Protein AF-A0A9X3F426-F1 (afdb_monomer_lite)

Organism: NCBI:txid2998507

Structure (mmCIF, N/CA/C/O backbone):
data_AF-A0A9X3F426-F1
#
_entry.id   AF-A0A9X3F426-F1
#
loop_
_atom_site.group_PDB
_atom_site.id
_atom_site.type_symbol
_atom_site.label_atom_id
_atom_site.label_alt_id
_atom_site.label_comp_id
_atom_site.label_asym_id
_atom_site.label_entity_id
_atom_site.label_seq_id
_atom_si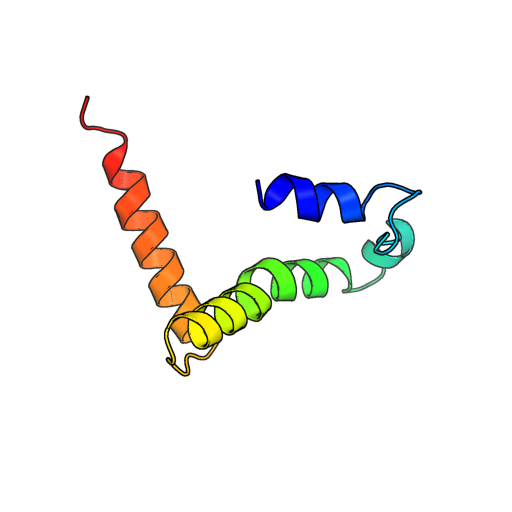te.pdbx_PDB_ins_code
_atom_site.Cartn_x
_atom_site.Cartn_y
_atom_site.Cartn_z
_atom_site.occupancy
_atom_site.B_iso_or_equiv
_atom_site.auth_seq_id
_atom_site.auth_comp_id
_atom_site.auth_asym_id
_atom_site.auth_atom_id
_atom_site.pdbx_PDB_model_num
ATOM 1 N N . MET A 1 1 ? -10.641 -8.139 -5.416 1.00 80.38 1 MET A N 1
ATOM 2 C CA . MET A 1 1 ? -9.719 -7.041 -5.801 1.00 80.38 1 MET A CA 1
ATOM 3 C C . MET A 1 1 ? -8.834 -6.716 -4.609 1.00 80.38 1 MET A C 1
ATOM 5 O O . MET A 1 1 ? -9.290 -6.942 -3.496 1.00 80.38 1 MET A O 1
ATOM 9 N N . ILE A 1 2 ? -7.621 -6.187 -4.815 1.00 87.88 2 ILE A N 1
ATOM 10 C CA . ILE A 1 2 ? -6.711 -5.792 -3.715 1.00 87.88 2 ILE A CA 1
ATOM 11 C C . ILE A 1 2 ? -7.406 -4.840 -2.726 1.00 87.88 2 ILE A C 1
ATOM 13 O O . ILE A 1 2 ? -7.264 -4.991 -1.520 1.00 87.88 2 ILE A O 1
ATOM 17 N N . THR A 1 3 ? -8.254 -3.941 -3.228 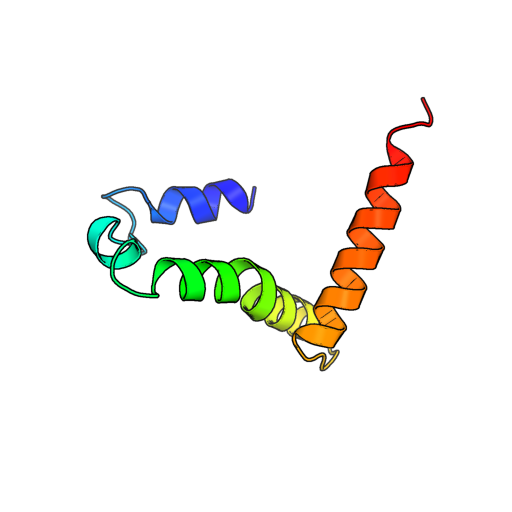1.00 90.88 3 THR A N 1
ATOM 18 C CA . THR A 1 3 ? -9.062 -3.025 -2.409 1.00 90.88 3 THR A CA 1
ATOM 19 C C . THR A 1 3 ? -10.026 -3.727 -1.452 1.00 90.88 3 THR A C 1
ATOM 21 O O . THR A 1 3 ? -10.284 -3.202 -0.379 1.00 90.88 3 THR A O 1
ATOM 24 N N . GLY A 1 4 ? -10.526 -4.917 -1.798 1.00 93.25 4 GLY A N 1
ATOM 25 C CA . GLY A 1 4 ? -11.380 -5.707 -0.907 1.00 93.25 4 GLY A CA 1
ATOM 26 C C . GLY A 1 4 ? -10.604 -6.298 0.270 1.00 93.25 4 GLY A C 1
ATOM 27 O O . GLY A 1 4 ? -11.084 -6.241 1.390 1.00 93.25 4 GLY A O 1
ATOM 28 N N . ALA A 1 5 ? -9.385 -6.792 0.028 1.00 91.94 5 ALA A N 1
ATOM 29 C CA . ALA A 1 5 ? -8.530 -7.332 1.088 1.00 91.94 5 ALA A CA 1
ATOM 30 C C . ALA A 1 5 ? -8.025 -6.234 2.040 1.00 91.94 5 ALA A C 1
ATOM 32 O O . ALA A 1 5 ? -7.937 -6.452 3.240 1.00 91.94 5 ALA A O 1
ATOM 33 N N . ILE A 1 6 ? -7.732 -5.039 1.512 1.00 92.62 6 ILE A N 1
ATOM 34 C CA . ILE A 1 6 ? -7.430 -3.866 2.348 1.00 92.62 6 ILE A CA 1
ATOM 35 C C . ILE A 1 6 ? -8.678 -3.456 3.139 1.00 92.62 6 ILE A C 1
ATOM 37 O O . ILE A 1 6 ? -8.580 -3.174 4.324 1.00 92.62 6 ILE A O 1
ATOM 41 N N . GLY A 1 7 ? -9.854 -3.460 2.503 1.00 93.25 7 GLY A N 1
ATOM 42 C CA . GLY A 1 7 ? -11.125 -3.155 3.161 1.00 93.25 7 GLY A CA 1
ATOM 43 C C . GLY A 1 7 ? -11.417 -4.074 4.348 1.00 93.25 7 GLY A C 1
ATOM 44 O O . GLY A 1 7 ? -11.765 -3.577 5.413 1.00 93.25 7 GLY A O 1
ATOM 45 N N . SER A 1 8 ? -11.174 -5.382 4.208 1.00 95.19 8 SER A N 1
ATOM 46 C CA . SER A 1 8 ? -11.377 -6.342 5.300 1.00 95.19 8 SER A CA 1
ATOM 47 C C . SER A 1 8 ? -10.436 -6.133 6.486 1.00 95.19 8 SER A C 1
ATOM 49 O O . SER A 1 8 ? -10.688 -6.660 7.558 1.00 95.19 8 SER A O 1
ATOM 51 N N . MET A 1 9 ? -9.347 -5.370 6.349 1.00 94.62 9 MET A N 1
ATOM 52 C CA . MET A 1 9 ? -8.514 -5.003 7.505 1.00 94.62 9 MET A CA 1
ATOM 53 C C . MET A 1 9 ? -9.215 -3.996 8.426 1.00 94.62 9 MET A C 1
ATOM 55 O O . MET A 1 9 ? -8.760 -3.786 9.536 1.00 94.62 9 MET A O 1
ATOM 59 N N . PHE A 1 10 ? -10.317 -3.378 8.002 1.00 94.44 10 PHE A N 1
ATOM 60 C CA . PHE A 1 10 ? -11.085 -2.430 8.817 1.00 94.44 10 PHE A CA 1
ATOM 61 C C . PHE A 1 10 ? -12.384 -3.032 9.372 1.00 94.44 10 PHE A C 1
ATOM 63 O O . PHE A 1 10 ? -13.181 -2.319 9.978 1.00 94.44 10 PHE A O 1
ATOM 70 N N . GLU A 1 11 ? -12.604 -4.332 9.156 1.00 94.38 11 GLU A N 1
ATOM 71 C CA . GLU A 1 11 ? -13.726 -5.093 9.710 1.00 94.38 11 GLU A CA 1
ATOM 72 C C . GLU A 1 11 ? -13.363 -5.600 11.113 1.00 94.38 11 GLU A C 1
ATOM 74 O O . GLU A 1 11 ? -12.258 -6.105 11.319 1.00 94.38 11 GLU A O 1
ATOM 79 N N . GLU A 1 12 ? -14.268 -5.450 12.085 1.00 89.88 12 GLU A N 1
ATOM 80 C CA . GLU A 1 12 ? -14.019 -5.763 13.507 1.00 89.88 12 GLU A CA 1
ATOM 81 C C . GLU A 1 12 ? -13.681 -7.243 13.766 1.00 89.88 12 GLU A C 1
ATOM 83 O O . GLU A 1 12 ? -12.998 -7.564 14.735 1.00 89.88 12 GLU A O 1
ATOM 88 N N . ASP A 1 13 ? -14.146 -8.154 12.911 1.00 92.00 13 ASP A N 1
ATOM 89 C CA . ASP A 1 13 ? -13.932 -9.601 13.005 1.00 92.00 13 ASP A CA 1
ATOM 90 C C . ASP A 1 13 ? -12.703 -10.098 12.225 1.00 92.00 13 ASP A C 1
ATOM 92 O O . ASP A 1 13 ? -12.423 -11.300 12.187 1.00 92.00 13 ASP A O 1
ATOM 96 N N . SER A 1 14 ? -11.944 -9.184 11.624 1.00 93.50 14 SER A N 1
ATOM 97 C CA . SER A 1 14 ? -10.735 -9.506 10.879 1.00 93.50 14 SER A CA 1
ATOM 98 C C . SER A 1 14 ? -9.587 -9.918 11.796 1.00 93.50 14 SER A C 1
ATOM 100 O O . SER A 1 14 ? -9.257 -9.228 12.759 1.00 93.50 14 SER A O 1
ATOM 102 N N . GLU A 1 15 ? -8.889 -11.001 11.442 1.00 93.38 15 GLU A N 1
ATOM 103 C CA . GLU A 1 15 ? -7.625 -11.392 12.093 1.00 93.38 15 GLU A CA 1
ATOM 104 C C . GLU A 1 15 ? -6.568 -10.275 12.016 1.00 93.38 15 GLU A C 1
ATOM 106 O O . GLU A 1 15 ? -5.709 -10.160 12.887 1.00 93.38 15 GLU A O 1
ATOM 111 N N . TRP A 1 16 ? -6.658 -9.435 10.981 1.00 92.19 16 TRP A N 1
ATOM 112 C CA . TRP A 1 16 ? -5.736 -8.336 10.696 1.00 92.19 16 TRP A CA 1
ATOM 113 C C . TRP A 1 16 ? -6.399 -6.974 10.904 1.00 92.19 16 TRP A C 1
ATOM 115 O O . TRP A 1 16 ? -6.075 -6.025 10.185 1.00 92.19 16 TRP A O 1
ATOM 125 N N . ASN A 1 17 ? -7.362 -6.898 11.828 1.00 95.62 17 ASN A N 1
ATOM 126 C CA . ASN A 1 17 ? -8.079 -5.666 12.119 1.00 95.62 17 ASN A CA 1
ATOM 127 C C . ASN A 1 17 ? -7.101 -4.533 12.483 1.00 95.62 17 ASN A C 1
ATOM 129 O O . ASN A 1 17 ? -6.227 -4.692 13.335 1.00 95.62 17 ASN A O 1
ATOM 133 N N . ILE A 1 18 ? -7.257 -3.398 11.808 1.00 94.44 18 ILE A N 1
ATOM 134 C CA . ILE A 1 18 ? -6.603 -2.135 12.121 1.00 94.44 18 ILE A CA 1
ATOM 135 C C . ILE A 1 18 ? -7.579 -1.334 12.971 1.00 94.44 18 ILE A C 1
ATOM 137 O O . ILE A 1 18 ? -8.656 -0.954 12.497 1.00 94.44 18 ILE A O 1
ATOM 141 N N . ASP A 1 19 ? -7.165 -1.036 14.198 1.00 95.06 19 ASP A N 1
ATOM 142 C CA . ASP A 1 19 ? -7.912 -0.144 15.068 1.00 95.06 19 ASP A CA 1
ATOM 143 C C . ASP A 1 19 ? -7.932 1.274 14.476 1.00 95.06 19 ASP A C 1
ATOM 145 O O . ASP A 1 19 ? -6.898 1.860 14.137 1.00 95.06 19 ASP A O 1
ATOM 149 N N . GLN A 1 20 ? -9.135 1.818 14.287 1.00 93.62 20 GLN A N 1
ATOM 150 C CA . GLN A 1 20 ? -9.301 3.114 13.631 1.00 93.62 20 GLN A CA 1
ATOM 151 C C . GLN A 1 20 ? -8.925 4.279 14.545 1.00 93.62 20 GLN A C 1
ATOM 153 O O . GLN A 1 20 ? -8.539 5.328 14.032 1.00 93.62 20 GLN A O 1
ATOM 158 N N . GLU A 1 21 ? -9.036 4.125 15.865 1.00 95.25 21 GLU A N 1
ATOM 159 C CA . GLU A 1 21 ? -8.618 5.169 16.797 1.00 95.25 21 GLU A CA 1
ATOM 160 C C . GLU A 1 21 ? -7.090 5.276 16.776 1.00 95.25 21 GLU A C 1
ATOM 162 O O . GLU A 1 21 ? -6.574 6.351 16.470 1.00 95.25 21 GLU A O 1
ATOM 167 N N . GLU A 1 22 ? -6.379 4.154 16.935 1.00 95.50 22 GLU A N 1
ATOM 168 C CA . GLU A 1 22 ? -4.918 4.056 16.832 1.00 95.50 22 GLU A CA 1
ATOM 169 C C . GLU A 1 22 ? -4.412 4.580 15.484 1.00 95.50 22 GLU A C 1
ATOM 171 O O . GLU A 1 22 ? -3.439 5.337 15.424 1.00 95.50 22 GLU A O 1
ATOM 176 N N . LEU A 1 23 ? -5.073 4.221 14.379 1.00 96.00 23 LEU A N 1
ATOM 177 C CA . LEU A 1 23 ? -4.675 4.683 13.051 1.00 96.00 23 LEU A CA 1
ATOM 178 C C . LEU A 1 23 ? -4.700 6.215 12.936 1.00 96.00 23 LEU A C 1
ATOM 180 O O . LEU A 1 23 ? -3.885 6.795 12.214 1.00 96.00 23 LEU A O 1
ATOM 184 N N . MET A 1 24 ? -5.628 6.869 13.635 1.00 96.56 24 MET A N 1
ATOM 185 C CA . MET A 1 24 ? -5.788 8.323 13.623 1.00 96.56 24 MET A CA 1
ATOM 186 C C . MET A 1 24 ? -4.861 9.039 14.617 1.00 96.56 24 MET A C 1
ATOM 188 O O . MET A 1 24 ? -4.808 10.272 14.617 1.00 96.56 24 MET A O 1
ATOM 192 N N . GLU A 1 25 ? -4.106 8.306 15.438 1.00 97.31 25 GLU A N 1
ATOM 193 C CA . GLU A 1 25 ? -3.152 8.881 16.381 1.00 97.31 25 GLU A CA 1
ATOM 194 C C . GLU A 1 25 ? -1.837 9.292 15.704 1.00 97.31 25 GLU A C 1
ATOM 196 O O . GLU A 1 25 ? -1.179 8.520 15.003 1.00 97.31 25 GLU A O 1
ATOM 201 N N . GLY A 1 26 ? -1.412 10.532 15.968 1.00 96.38 26 GLY A N 1
ATOM 202 C CA . GLY A 1 26 ? -0.107 11.043 15.547 1.00 96.38 26 GLY A CA 1
ATOM 203 C C . GLY A 1 26 ? 0.141 10.891 14.043 1.00 96.38 26 GLY A C 1
ATOM 204 O O . GLY A 1 26 ? -0.630 11.382 13.222 1.00 96.38 26 GLY A O 1
ATOM 205 N N . ASP A 1 27 ? 1.236 10.212 13.698 1.00 97.56 27 ASP A N 1
ATOM 206 C CA . ASP A 1 27 ? 1.678 10.007 12.314 1.00 97.56 27 ASP A CA 1
ATOM 207 C C . ASP A 1 27 ? 1.275 8.633 11.743 1.00 97.56 27 ASP A C 1
ATOM 209 O O . ASP A 1 27 ? 1.708 8.271 10.645 1.00 97.56 27 ASP A O 1
ATOM 213 N N . ASN A 1 28 ? 0.451 7.852 12.452 1.00 97.12 28 ASN A N 1
ATOM 214 C CA . ASN A 1 28 ? 0.124 6.473 12.072 1.00 97.12 28 ASN A CA 1
ATOM 215 C C . ASN A 1 28 ? -0.559 6.389 10.705 1.00 97.12 28 ASN A C 1
ATOM 217 O O . ASN A 1 28 ? -0.135 5.603 9.857 1.00 97.12 28 ASN A O 1
ATOM 221 N N . LEU A 1 29 ? -1.537 7.257 10.435 1.00 96.44 29 LEU A N 1
ATOM 222 C CA . LEU A 1 29 ? -2.192 7.337 9.128 1.00 96.44 29 LEU A CA 1
ATOM 223 C C . LEU A 1 29 ? -1.190 7.634 8.000 1.00 96.44 29 LEU A C 1
ATOM 225 O O . LEU A 1 29 ? -1.241 7.028 6.926 1.00 96.44 29 LEU A O 1
ATOM 229 N N . THR A 1 30 ? -0.247 8.544 8.253 1.00 97.44 30 THR A N 1
ATOM 230 C CA . THR A 1 30 ? 0.812 8.900 7.301 1.00 97.44 30 THR A CA 1
ATOM 231 C C . THR A 1 30 ? 1.728 7.708 7.038 1.00 97.44 30 THR A C 1
ATOM 233 O O . THR A 1 30 ? 2.006 7.393 5.879 1.00 97.44 30 THR A O 1
ATOM 236 N N . HIS A 1 31 ? 2.167 7.008 8.087 1.00 97.19 31 HIS A N 1
ATOM 237 C CA . HIS A 1 31 ? 2.989 5.805 7.961 1.00 97.19 31 HIS A CA 1
ATOM 238 C C . HIS A 1 31 ? 2.254 4.680 7.231 1.00 97.19 31 HIS A C 1
ATOM 240 O O . HIS A 1 31 ? 2.845 4.041 6.360 1.00 97.19 31 HIS A O 1
ATOM 246 N N . PHE A 1 32 ? 0.967 4.4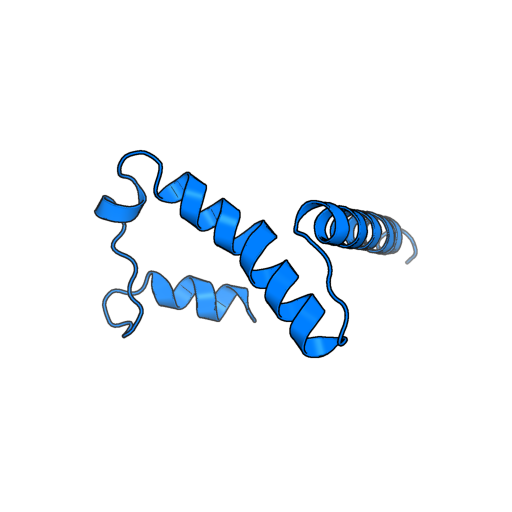84 7.519 1.00 95.94 32 PHE A N 1
ATOM 247 C CA . PHE A 1 32 ? 0.130 3.499 6.846 1.00 95.94 32 PHE A CA 1
ATOM 248 C C . PHE A 1 32 ? 0.064 3.765 5.341 1.00 95.94 32 PHE A C 1
ATOM 250 O O . PHE A 1 32 ? 0.396 2.886 4.547 1.00 95.94 32 PHE A O 1
ATOM 257 N N . PHE A 1 33 ? -0.279 4.987 4.921 1.00 96.12 33 PHE A N 1
ATOM 258 C CA . PHE A 1 33 ? -0.342 5.309 3.493 1.00 96.12 33 PHE A CA 1
ATOM 259 C C . PHE A 1 33 ? 1.031 5.331 2.823 1.00 96.12 33 PHE A C 1
ATOM 261 O O . PHE A 1 33 ? 1.146 4.929 1.665 1.00 96.12 33 PHE A O 1
ATOM 268 N N . HIS A 1 34 ? 2.088 5.736 3.530 1.00 95.94 34 HIS A N 1
ATOM 269 C CA . HIS A 1 34 ? 3.447 5.622 3.011 1.00 95.94 34 HIS A CA 1
ATOM 270 C C . HIS A 1 34 ? 3.811 4.157 2.737 1.00 95.94 34 HIS A C 1
ATOM 272 O O . HIS A 1 34 ? 4.277 3.836 1.637 1.00 95.94 34 HIS A O 1
ATOM 278 N N . ALA A 1 35 ? 3.531 3.267 3.692 1.00 95.88 35 ALA A N 1
ATOM 279 C CA . ALA A 1 35 ? 3.771 1.840 3.557 1.00 95.88 35 ALA A CA 1
ATOM 280 C C . ALA A 1 35 ? 2.929 1.226 2.431 1.00 95.88 35 ALA A C 1
ATOM 282 O O . ALA A 1 35 ? 3.467 0.527 1.572 1.00 95.88 35 ALA A O 1
ATOM 283 N N . LEU A 1 36 ? 1.634 1.542 2.390 1.00 94.62 36 LEU A N 1
ATOM 284 C CA . LEU A 1 36 ? 0.686 1.011 1.418 1.00 94.62 36 LEU A CA 1
ATOM 285 C C . LEU A 1 36 ? 0.980 1.470 -0.017 1.00 94.62 36 LEU A C 1
ATOM 287 O O . LEU A 1 36 ? 0.869 0.672 -0.943 1.00 94.62 36 LEU A O 1
ATOM 291 N N . ALA A 1 37 ? 1.343 2.739 -0.216 1.00 94.50 37 ALA A N 1
ATOM 292 C CA . ALA A 1 37 ? 1.528 3.306 -1.552 1.00 94.50 37 ALA A CA 1
ATOM 293 C C . ALA A 1 37 ? 2.958 3.162 -2.092 1.00 94.50 37 ALA A C 1
ATOM 295 O O . ALA A 1 37 ? 3.135 3.079 -3.304 1.00 94.50 37 ALA A O 1
ATOM 296 N N . ASN A 1 38 ? 3.974 3.135 -1.221 1.00 94.56 38 ASN A N 1
ATOM 297 C CA . ASN A 1 38 ? 5.378 3.174 -1.645 1.00 94.56 38 ASN A CA 1
ATOM 298 C C . ASN A 1 38 ? 6.126 1.904 -1.249 1.00 94.56 38 ASN A C 1
ATOM 300 O O . ASN A 1 38 ? 6.721 1.250 -2.101 1.00 94.56 38 ASN A O 1
ATOM 304 N N . VAL A 1 39 ? 6.097 1.533 0.033 1.00 96.50 39 VAL A N 1
ATOM 305 C CA . VAL A 1 39 ? 6.945 0.452 0.562 1.00 96.50 39 VAL A CA 1
ATOM 306 C C . VAL A 1 39 ? 6.487 -0.910 0.045 1.00 96.50 39 VAL A C 1
ATOM 308 O O . VAL A 1 39 ? 7.243 -1.593 -0.647 1.00 96.50 39 VAL A O 1
ATOM 311 N N . ALA A 1 4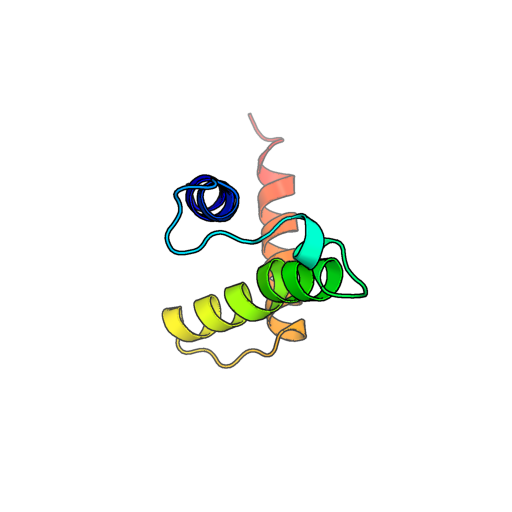0 ? 5.242 -1.298 0.327 1.00 95.69 40 ALA A N 1
ATOM 312 C CA . ALA A 1 40 ? 4.713 -2.607 -0.040 1.00 95.69 40 ALA A CA 1
ATOM 313 C C . ALA A 1 40 ? 4.691 -2.835 -1.566 1.00 95.69 40 ALA A C 1
ATOM 315 O O . ALA A 1 40 ? 5.154 -3.893 -1.999 1.00 95.69 40 ALA A O 1
ATOM 316 N N . PRO A 1 41 ? 4.267 -1.869 -2.408 1.00 95.75 41 PRO A N 1
ATOM 317 C CA . PRO A 1 41 ? 4.334 -2.029 -3.858 1.00 95.75 41 PRO A CA 1
ATOM 318 C C . PRO A 1 41 ? 5.766 -2.167 -4.389 1.00 95.75 41 PRO A C 1
ATOM 320 O O . PRO A 1 41 ? 5.994 -3.003 -5.261 1.00 95.75 41 PRO A O 1
ATOM 323 N N . THR A 1 42 ? 6.735 -1.424 -3.836 1.00 97.88 42 THR A N 1
ATOM 324 C CA . THR A 1 42 ? 8.156 -1.557 -4.211 1.00 97.88 42 THR A CA 1
ATOM 325 C C . THR A 1 42 ? 8.680 -2.953 -3.881 1.00 97.88 42 THR A C 1
ATOM 327 O O . THR A 1 42 ? 9.271 -3.610 -4.737 1.00 97.88 42 THR A O 1
ATOM 330 N N . HIS A 1 43 ? 8.416 -3.446 -2.666 1.00 97.38 43 HIS A N 1
ATOM 331 C CA . HIS A 1 43 ? 8.813 -4.799 -2.269 1.00 97.38 43 HIS A CA 1
ATOM 332 C C . HIS A 1 43 ? 8.179 -5.865 -3.162 1.00 97.38 43 HIS A C 1
ATOM 334 O O . HIS A 1 43 ? 8.877 -6.763 -3.631 1.00 97.38 43 HIS A O 1
ATOM 340 N N . LEU A 1 44 ? 6.878 -5.748 -3.434 1.00 96.69 44 LEU A N 1
ATOM 341 C CA . LEU A 1 44 ? 6.165 -6.680 -4.301 1.00 96.69 44 LEU A CA 1
ATOM 342 C C . LEU A 1 44 ? 6.731 -6.663 -5.727 1.00 96.69 44 LEU A C 1
ATOM 344 O O . LEU A 1 44 ? 6.938 -7.720 -6.318 1.00 96.69 44 LEU A O 1
ATOM 348 N N . PHE A 1 45 ? 7.016 -5.478 -6.272 1.00 97.12 45 PHE A N 1
ATOM 349 C CA . PHE A 1 45 ? 7.621 -5.327 -7.592 1.00 97.12 45 PHE A CA 1
ATOM 350 C C . PHE A 1 45 ? 8.983 -6.020 -7.665 1.00 97.12 45 PHE A C 1
ATOM 352 O O . PHE A 1 45 ? 9.195 -6.846 -8.554 1.00 97.12 45 PHE A O 1
ATOM 359 N N . ASN A 1 46 ? 9.875 -5.745 -6.711 1.00 97.81 46 ASN A N 1
ATOM 360 C CA . ASN A 1 46 ? 11.203 -6.358 -6.653 1.00 97.81 46 ASN A CA 1
ATOM 361 C C . ASN A 1 46 ? 11.102 -7.885 -6.519 1.00 97.81 46 ASN A C 1
ATOM 363 O O . ASN A 1 46 ? 11.744 -8.619 -7.265 1.00 97.81 46 ASN A O 1
ATOM 367 N N . GLN A 1 47 ? 10.221 -8.381 -5.644 1.00 97.62 47 GLN A N 1
ATOM 368 C CA . GLN A 1 47 ? 10.021 -9.818 -5.441 1.00 97.62 47 GLN A CA 1
ATOM 369 C C . GLN A 1 47 ? 9.522 -10.536 -6.704 1.00 97.62 47 GLN A C 1
ATOM 371 O O . GLN A 1 47 ? 9.952 -11.654 -6.983 1.00 97.62 47 GLN A O 1
ATOM 376 N N . LEU A 1 48 ? 8.609 -9.922 -7.460 1.00 97.19 48 LEU A N 1
ATOM 377 C CA . LEU A 1 48 ? 8.025 -10.540 -8.654 1.00 97.19 48 LEU A CA 1
ATOM 378 C C . LEU A 1 48 ? 8.924 -10.446 -9.892 1.00 97.19 48 LEU A C 1
ATOM 380 O O . LEU A 1 48 ? 8.819 -11.288 -10.782 1.00 97.19 48 LEU A O 1
ATOM 384 N N . THR A 1 49 ? 9.776 -9.425 -9.973 1.00 97.19 49 THR A N 1
ATOM 385 C CA . THR A 1 49 ? 10.605 -9.151 -11.160 1.00 97.19 49 THR A CA 1
ATOM 386 C C . THR A 1 49 ? 12.069 -9.555 -10.992 1.00 97.19 49 THR A C 1
ATOM 388 O O . THR A 1 49 ? 12.765 -9.719 -11.992 1.00 97.19 49 THR A O 1
ATOM 391 N N . GLY A 1 50 ? 12.537 -9.735 -9.753 1.00 96.81 50 GLY A N 1
ATOM 392 C CA . GLY A 1 50 ? 13.955 -9.915 -9.431 1.00 96.81 50 GLY A CA 1
ATOM 393 C C . GLY A 1 50 ? 14.778 -8.624 -9.512 1.00 96.81 50 GLY A C 1
ATOM 394 O O . GLY A 1 50 ? 16.004 -8.693 -9.508 1.00 96.81 50 GLY A O 1
ATOM 395 N N . ASP A 1 51 ? 14.121 -7.469 -9.628 1.00 96.19 51 ASP A N 1
ATOM 396 C CA . ASP A 1 51 ? 14.754 -6.149 -9.593 1.00 96.19 51 ASP A CA 1
ATOM 397 C C . ASP A 1 51 ? 15.073 -5.733 -8.143 1.00 96.19 51 ASP A C 1
ATOM 399 O O . ASP A 1 51 ? 14.620 -6.364 -7.186 1.00 96.19 51 ASP A O 1
ATOM 403 N N . ASP A 1 52 ? 15.838 -4.658 -7.975 1.00 95.75 52 ASP A N 1
ATOM 404 C CA . ASP A 1 52 ? 16.206 -4.107 -6.664 1.00 95.75 52 ASP A CA 1
ATOM 405 C C . ASP A 1 52 ? 16.049 -2.586 -6.666 1.00 95.75 52 ASP A C 1
ATOM 407 O O . ASP A 1 52 ? 17.009 -1.818 -6.607 1.00 95.75 52 ASP A O 1
ATOM 411 N N . LYS A 1 53 ? 14.800 -2.141 -6.828 1.00 95.94 53 LYS A N 1
ATOM 412 C CA . LYS A 1 53 ? 14.452 -0.720 -6.825 1.00 95.94 53 LYS A CA 1
ATOM 413 C C . LYS A 1 53 ? 14.235 -0.209 -5.417 1.00 95.94 53 LYS A C 1
ATOM 415 O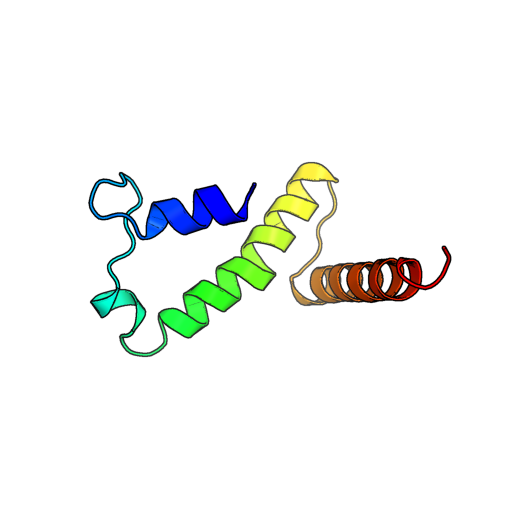 O . LYS A 1 53 ? 13.564 -0.854 -4.610 1.00 95.94 53 LYS A O 1
ATOM 420 N N . ASN A 1 54 ? 14.701 1.005 -5.153 1.00 96.62 54 ASN A N 1
ATOM 421 C CA . ASN A 1 54 ? 14.225 1.773 -4.012 1.00 96.62 54 ASN A CA 1
ATOM 422 C C . ASN A 1 54 ? 12.856 2.420 -4.310 1.00 96.62 54 ASN A C 1
ATOM 424 O O . ASN A 1 54 ? 12.362 2.423 -5.439 1.00 96.62 54 ASN A O 1
ATOM 428 N N . GLN A 1 55 ? 12.241 3.006 -3.282 1.00 94.31 55 GLN A N 1
ATOM 429 C CA . GLN A 1 55 ? 10.889 3.569 -3.367 1.00 94.31 55 GLN A CA 1
ATOM 430 C C . GLN A 1 55 ? 10.767 4.715 -4.386 1.00 94.31 55 GLN A C 1
ATOM 432 O O . GLN A 1 55 ? 9.740 4.845 -5.047 1.00 94.31 55 GLN A O 1
ATOM 437 N N . LEU A 1 56 ? 11.805 5.544 -4.551 1.00 95.56 56 LEU A N 1
ATOM 438 C CA . LEU A 1 56 ? 11.791 6.642 -5.525 1.00 95.56 56 LEU A CA 1
ATOM 439 C C . LEU A 1 56 ? 11.864 6.115 -6.961 1.00 95.56 56 LEU A C 1
ATOM 441 O O . LEU A 1 56 ? 11.155 6.605 -7.841 1.00 95.56 56 LEU A O 1
ATOM 445 N N . GLU A 1 57 ? 12.695 5.102 -7.196 1.00 97.00 57 GLU A N 1
ATOM 446 C CA . GLU A 1 57 ? 12.821 4.451 -8.500 1.00 97.00 57 GLU A CA 1
ATOM 447 C C . GLU A 1 57 ? 11.533 3.725 -8.885 1.00 97.00 57 GLU A C 1
ATOM 449 O O . GLU A 1 57 ? 11.064 3.856 -10.018 1.00 97.00 57 GLU A O 1
ATOM 454 N N . PHE A 1 58 ? 10.917 3.014 -7.939 1.00 96.94 58 PHE A N 1
ATOM 455 C CA . PHE A 1 58 ? 9.614 2.398 -8.159 1.00 96.94 58 PHE A CA 1
ATOM 456 C C . PHE A 1 58 ? 8.529 3.446 -8.431 1.00 96.94 58 PHE A C 1
ATOM 458 O O . PHE A 1 58 ? 7.757 3.290 -9.376 1.00 96.94 58 PHE A O 1
ATOM 465 N N . ASN A 1 59 ? 8.501 4.556 -7.690 1.00 95.25 59 ASN A N 1
ATOM 466 C CA . ASN A 1 59 ? 7.545 5.637 -7.940 1.00 95.25 59 ASN A CA 1
ATOM 467 C C . ASN A 1 59 ? 7.667 6.220 -9.350 1.00 95.25 59 ASN A C 1
ATOM 469 O O . ASN A 1 59 ? 6.659 6.586 -9.957 1.00 95.25 59 ASN A O 1
ATOM 473 N N . HIS A 1 60 ? 8.876 6.275 -9.914 1.00 95.81 60 HIS A N 1
ATOM 474 C CA . HIS A 1 60 ? 9.046 6.662 -11.310 1.00 95.81 60 HIS A CA 1
ATOM 475 C C . HIS A 1 60 ? 8.340 5.685 -12.264 1.00 95.81 60 HIS A C 1
ATOM 477 O O . HIS A 1 60 ? 7.627 6.123 -13.168 1.00 95.81 60 HIS A O 1
ATOM 483 N N . VAL A 1 61 ? 8.472 4.375 -12.031 1.00 95.31 61 VAL A N 1
ATOM 484 C CA . VAL A 1 61 ? 7.757 3.335 -12.792 1.00 95.31 61 VAL A CA 1
ATOM 485 C C . VAL A 1 61 ? 6.243 3.476 -12.616 1.00 95.31 61 VAL A C 1
ATOM 487 O O . VAL A 1 61 ? 5.511 3.505 -13.605 1.00 95.31 61 VAL A O 1
ATOM 490 N N . ALA A 1 62 ? 5.763 3.622 -11.380 1.00 94.69 62 ALA A N 1
ATOM 491 C CA . ALA A 1 62 ? 4.342 3.779 -11.079 1.00 94.69 62 ALA A CA 1
ATOM 492 C C . ALA A 1 62 ? 3.736 5.000 -11.795 1.00 94.69 62 ALA A C 1
ATOM 494 O O . ALA A 1 62 ? 2.691 4.888 -12.435 1.00 94.69 62 ALA A O 1
ATOM 495 N N . ASN A 1 63 ? 4.429 6.141 -11.786 1.00 94.50 63 ASN A N 1
ATOM 496 C CA . ASN A 1 63 ? 3.997 7.347 -12.495 1.00 94.50 63 ASN A CA 1
ATOM 497 C C . ASN A 1 63 ? 3.938 7.150 -14.015 1.00 94.50 63 ASN A C 1
ATOM 499 O O . ASN A 1 63 ? 2.989 7.604 -14.659 1.00 94.50 63 ASN A O 1
ATOM 503 N N . GLN A 1 64 ? 4.919 6.452 -14.598 1.00 94.31 64 GLN A N 1
ATOM 504 C CA . GLN A 1 64 ? 4.880 6.101 -16.019 1.00 94.31 64 GLN A CA 1
ATOM 505 C C . GLN A 1 64 ? 3.664 5.230 -16.346 1.00 94.31 64 GLN A C 1
ATOM 507 O O . GLN A 1 64 ? 2.997 5.482 -17.349 1.00 94.31 64 GLN A O 1
ATOM 512 N N . LEU A 1 65 ? 3.342 4.243 -15.503 1.00 92.69 65 LEU A N 1
ATOM 513 C CA . LEU A 1 65 ? 2.153 3.407 -15.674 1.00 92.69 65 LEU A CA 1
ATOM 514 C C . LEU A 1 65 ? 0.874 4.249 -15.596 1.00 92.69 65 LEU A C 1
ATOM 516 O O . LEU A 1 65 ? 0.044 4.162 -16.499 1.00 92.69 65 LEU A O 1
ATOM 520 N N . CYS A 1 66 ? 0.739 5.124 -14.598 1.00 92.88 66 CYS A N 1
ATOM 521 C CA . CYS A 1 66 ? -0.398 6.042 -14.498 1.00 92.88 66 CYS A CA 1
ATOM 522 C C . CYS A 1 66 ? -0.586 6.854 -15.786 1.00 92.88 66 CYS A C 1
ATOM 524 O O . CYS A 1 66 ? -1.685 6.879 -16.331 1.00 92.88 66 CYS A O 1
ATOM 526 N N . PHE A 1 67 ? 0.486 7.443 -16.324 1.00 92.75 67 PHE A N 1
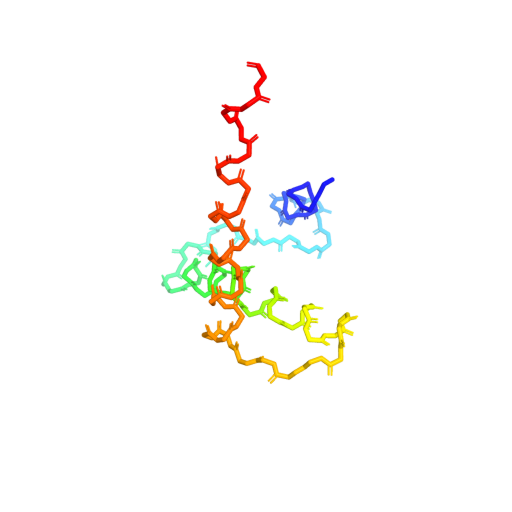ATOM 527 C CA . PHE A 1 67 ? 0.430 8.198 -17.578 1.00 92.75 67 PHE A CA 1
ATOM 528 C C . PHE A 1 67 ? 0.080 7.324 -18.796 1.00 92.75 67 PHE A C 1
ATOM 530 O O . PHE A 1 67 ? -0.683 7.726 -19.676 1.00 92.75 67 PHE A O 1
ATOM 537 N N . GLN A 1 68 ? 0.628 6.110 -18.874 1.00 92.38 68 GLN A N 1
ATOM 538 C CA . GLN A 1 68 ? 0.345 5.183 -19.972 1.00 92.38 68 GLN A CA 1
ATOM 539 C C . GLN A 1 68 ? -1.118 4.735 -19.996 1.00 92.38 68 GLN A C 1
ATOM 541 O O . GLN A 1 68 ? -1.661 4.517 -21.078 1.00 92.38 68 GLN A O 1
ATOM 546 N N . TYR A 1 69 ? -1.743 4.570 -18.829 1.00 89.12 69 TYR A N 1
ATOM 547 C CA . TYR A 1 69 ? -3.129 4.117 -18.716 1.00 89.12 69 TYR A CA 1
ATOM 548 C C . TYR A 1 69 ? -4.142 5.264 -18.642 1.00 89.12 69 TYR A C 1
ATOM 550 O O . TYR A 1 69 ? -5.270 5.068 -19.084 1.00 89.12 69 TYR A O 1
ATOM 558 N N . SER A 1 70 ? -3.754 6.468 -18.207 1.00 83.56 70 SER A N 1
ATOM 559 C CA . SER A 1 70 ? -4.624 7.651 -18.278 1.00 83.56 70 SER A CA 1
ATOM 560 C C . SER A 1 70 ? -4.937 8.034 -19.726 1.00 83.56 70 SER A C 1
ATOM 562 O O . SER A 1 70 ? -6.066 8.378 -20.041 1.00 83.56 70 SER A O 1
ATOM 564 N N . ASN A 1 71 ? -3.960 7.903 -20.628 1.00 67.31 71 ASN A N 1
ATOM 565 C CA . ASN A 1 71 ? -4.104 8.258 -22.045 1.00 67.31 71 ASN A CA 1
ATOM 566 C C . ASN A 1 71 ? -4.712 7.142 -22.918 1.00 67.31 71 ASN A C 1
ATOM 568 O O . ASN A 1 71 ? -4.831 7.303 -24.133 1.00 67.31 71 ASN A O 1
ATOM 572 N N . LYS A 1 72 ? -5.052 5.984 -22.336 1.00 60.03 72 LYS A N 1
ATOM 573 C CA . LYS A 1 72 ? -5.691 4.869 -23.057 1.00 60.03 72 LYS A CA 1
ATOM 574 C C . LYS A 1 72 ? -7.221 4.940 -23.055 1.00 60.03 72 LYS A C 1
ATOM 576 O O . LYS A 1 72 ? -7.829 4.199 -23.815 1.00 60.03 72 LYS A O 1
ATOM 581 N N . VAL A 1 73 ? -7.822 5.816 -22.246 1.00 55.88 73 VAL A N 1
ATOM 582 C CA . VAL A 1 73 ? -9.286 5.935 -22.096 1.00 55.88 73 VAL A CA 1
ATOM 583 C C . VAL A 1 73 ? -9.936 6.777 -23.213 1.00 55.88 73 VAL A C 1
ATOM 585 O O . VAL A 1 73 ? -11.138 6.687 -23.412 1.00 55.88 73 VAL A O 1
ATOM 588 N N . ASP A 1 74 ? -9.157 7.499 -24.027 1.00 54.56 74 ASP A N 1
ATOM 589 C CA . ASP A 1 74 ? -9.687 8.428 -25.047 1.00 54.56 74 ASP A CA 1
ATOM 590 C C . ASP A 1 74 ? -9.654 7.889 -26.496 1.00 54.56 74 ASP A C 1
ATOM 592 O O . ASP A 1 74 ? -9.560 8.659 -27.456 1.00 54.56 74 ASP A O 1
ATOM 596 N N . LYS A 1 75 ? -9.682 6.566 -26.697 1.00 48.19 75 LYS A N 1
ATOM 597 C CA . LYS A 1 75 ? -9.772 5.964 -28.042 1.00 48.19 75 LYS A CA 1
ATOM 598 C C . LYS A 1 75 ? -10.812 4.848 -28.098 1.00 48.19 75 LYS A C 1
ATOM 600 O O . LYS A 1 75 ? -10.457 3.692 -28.317 1.00 48.19 75 LYS A O 1
ATOM 605 N N . GLU A 1 76 ? -12.076 5.221 -27.944 1.00 41.12 76 GLU A N 1
ATOM 606 C CA . GLU A 1 76 ? -13.234 4.450 -28.420 1.00 41.12 76 GLU A CA 1
ATOM 607 C C . GLU A 1 76 ? -14.138 5.341 -29.276 1.00 41.12 76 GLU A C 1
ATOM 609 O O . GLU A 1 76 ? -14.367 6.507 -28.880 1.00 41.12 76 GLU A O 1
#

Sequence (76 aa):
MITGAIGSMFEEDSEWNIDQEELMEGDNLTHFFHALANVAPTHLFNQLTGDDKNQLEFNHVANQLCFQYSNKVDKE

pLDDT: mean 91.46, std 11.44, range [41.12, 97.88]

Radius of gyration: 15.8 Å; chains: 1; bounding box: 30×22×45 Å

Secondary structure (DSSP, 8-state):
-HHHHHHGGGSTT-TTPPPHHHHTSTTHHHHHHHIIIIIHHHHHHHHHH-----HHHHHHHHHHHHHHHHTTTT--

Foldseek 3Di:
DVVVVVVLLCPPPDPNNDDPVVCPPDCNVVVVCCCVPFVVVQVVCCVVPVDDDHRVRVVVVVVVVVVVVVVVVPDD